Protein AF-A0A6P0RM78-F1 (afdb_monomer_lite)

Structure (mmCIF, N/CA/C/O backbone):
data_AF-A0A6P0RM78-F1
#
_entry.id   AF-A0A6P0RM78-F1
#
loop_
_atom_site.group_PDB
_atom_site.id
_atom_site.type_symbol
_atom_site.label_atom_id
_atom_site.label_alt_id
_atom_site.label_comp_id
_atom_site.label_asym_id
_atom_site.label_entity_id
_atom_site.label_seq_id
_atom_site.pdbx_PDB_ins_code
_atom_site.Cartn_x
_atom_site.Cartn_y
_atom_site.Cartn_z
_atom_site.occupancy
_atom_site.B_iso_or_equiv
_atom_site.auth_seq_id
_atom_site.auth_comp_id
_atom_site.auth_asym_id
_atom_site.auth_atom_id
_atom_site.pdbx_PDB_model_num
ATOM 1 N N . MET A 1 1 ? -11.265 -1.717 -7.297 1.00 62.12 1 MET A N 1
ATOM 2 C CA . MET A 1 1 ? -9.978 -2.345 -7.691 1.00 62.12 1 MET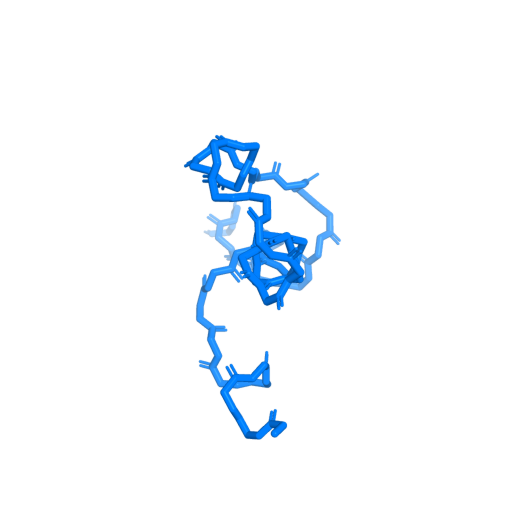 A CA 1
ATOM 3 C C . MET A 1 1 ? -9.029 -1.448 -8.487 1.00 62.12 1 MET A C 1
ATOM 5 O O . MET A 1 1 ? -7.829 -1.590 -8.296 1.00 62.12 1 MET A O 1
ATOM 9 N N . ASN A 1 2 ? -9.498 -0.499 -9.310 1.00 81.56 2 ASN A N 1
ATOM 10 C CA . ASN A 1 2 ? -8.612 0.352 -10.134 1.00 81.56 2 ASN A CA 1
ATOM 11 C C . ASN A 1 2 ? -7.543 1.125 -9.338 1.00 81.56 2 ASN A C 1
ATOM 13 O O . ASN A 1 2 ? -6.416 1.260 -9.801 1.00 81.56 2 ASN A O 1
ATOM 17 N N . GLN A 1 3 ? -7.865 1.559 -8.116 1.00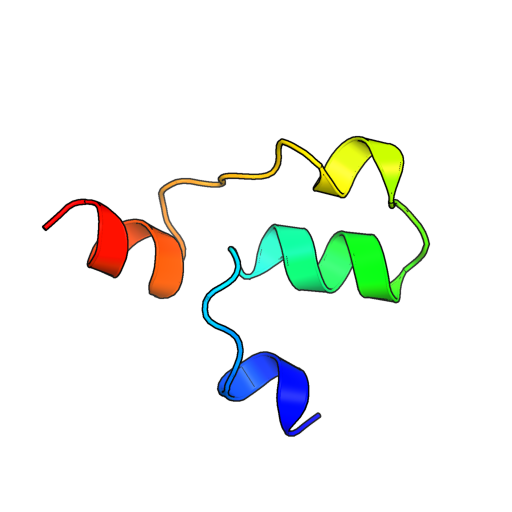 87.94 3 GLN A N 1
ATOM 18 C CA . GLN A 1 3 ? -6.935 2.284 -7.240 1.00 87.94 3 GLN A CA 1
ATOM 19 C C . GLN A 1 3 ? -5.736 1.439 -6.776 1.00 87.94 3 GLN A C 1
ATOM 21 O O . GLN A 1 3 ? -4.653 1.979 -6.568 1.00 87.94 3 GLN A O 1
ATOM 26 N N . TYR A 1 4 ? -5.898 0.117 -6.645 1.00 91.19 4 TYR A N 1
ATOM 27 C CA . TYR A 1 4 ? -4.809 -0.772 -6.229 1.00 91.19 4 TYR A CA 1
ATOM 28 C C . TYR A 1 4 ? -3.735 -0.903 -7.311 1.00 91.19 4 TYR A C 1
ATOM 30 O O . TYR A 1 4 ? -2.547 -0.965 -7.011 1.00 91.19 4 TYR A O 1
ATOM 38 N N . PHE A 1 5 ? -4.145 -0.939 -8.580 1.00 89.69 5 PHE A N 1
ATOM 39 C CA . PHE A 1 5 ? -3.213 -1.065 -9.699 1.00 89.69 5 PHE A CA 1
ATOM 40 C C . PHE A 1 5 ? -2.557 0.266 -10.078 1.00 89.69 5 PHE A C 1
ATOM 42 O O . PHE A 1 5 ? -1.432 0.256 -10.569 1.00 89.69 5 PHE A O 1
ATOM 49 N N . SER A 1 6 ? -3.225 1.401 -9.843 1.00 92.19 6 SER A N 1
ATOM 50 C CA . SER A 1 6 ? -2.715 2.729 -10.209 1.00 92.19 6 SER A CA 1
ATOM 51 C C . SER A 1 6 ? -1.938 3.444 -9.098 1.00 92.19 6 SER A C 1
ATOM 53 O O . SER A 1 6 ? -1.290 4.460 -9.358 1.00 92.19 6 SER A O 1
ATOM 55 N N . THR A 1 7 ? -1.983 2.946 -7.859 1.00 92.25 7 THR A N 1
ATOM 56 C CA . THR A 1 7 ? -1.282 3.583 -6.739 1.00 92.25 7 THR A CA 1
ATOM 57 C C . THR A 1 7 ? 0.238 3.525 -6.892 1.00 92.25 7 THR A C 1
ATOM 59 O O . THR A 1 7 ? 0.803 2.529 -7.339 1.00 92.25 7 THR A O 1
ATOM 62 N N . LYS A 1 8 ? 0.916 4.588 -6.442 1.00 93.31 8 LYS A N 1
ATOM 63 C CA . LYS A 1 8 ? 2.382 4.643 -6.277 1.00 93.31 8 LYS A CA 1
ATOM 64 C C . LYS A 1 8 ? 2.836 4.282 -4.853 1.00 93.31 8 LYS A C 1
ATOM 66 O O . LYS A 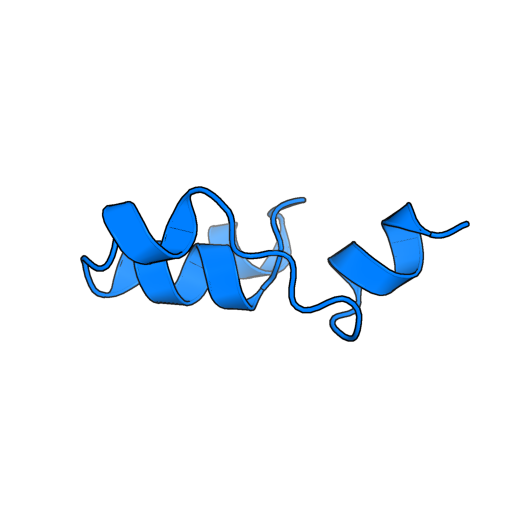1 8 ? 4.031 4.352 -4.546 1.00 93.31 8 LYS A O 1
ATOM 71 N N . LYS A 1 9 ? 1.893 3.949 -3.960 1.00 94.00 9 LYS A N 1
ATOM 72 C CA . LYS A 1 9 ? 2.183 3.470 -2.600 1.00 94.00 9 LYS A CA 1
ATOM 73 C C . LYS A 1 9 ? 2.777 2.060 -2.642 1.00 94.00 9 LYS A C 1
ATOM 75 O O . LYS A 1 9 ? 2.631 1.336 -3.627 1.00 94.00 9 LYS A O 1
ATOM 80 N N . CYS A 1 10 ? 3.432 1.653 -1.557 1.00 96.06 10 CYS A N 1
ATOM 81 C CA . CYS A 1 10 ? 3.773 0.247 -1.351 1.00 96.06 10 CYS A CA 1
ATOM 82 C C . CYS A 1 10 ? 2.492 -0.606 -1.437 1.00 96.06 10 CYS A C 1
ATOM 84 O O . CYS A 1 10 ? 1.455 -0.213 -0.903 1.00 96.06 10 CYS A O 1
ATOM 86 N N . ARG A 1 11 ? 2.540 -1.777 -2.090 1.00 96.69 11 ARG A N 1
ATOM 87 C CA . ARG A 1 11 ? 1.345 -2.634 -2.227 1.00 96.69 11 ARG A CA 1
ATOM 88 C C . ARG A 1 11 ? 0.762 -3.040 -0.877 1.00 96.69 11 ARG A C 1
ATOM 90 O O . ARG A 1 11 ? -0.451 -3.031 -0.710 1.00 96.69 11 ARG A O 1
ATOM 97 N N . TRP A 1 12 ? 1.626 -3.340 0.088 1.00 96.38 12 TRP A N 1
ATOM 98 C CA . TRP A 1 12 ? 1.216 -3.683 1.446 1.00 96.38 12 TRP A CA 1
ATOM 99 C C . TRP A 1 12 ? 0.624 -2.501 2.204 1.00 96.38 12 TRP A C 1
ATOM 101 O O . TRP A 1 12 ? -0.350 -2.682 2.920 1.00 96.38 12 TRP A O 1
ATOM 111 N N . GLN A 1 13 ? 1.147 -1.291 1.995 1.00 96.94 13 GLN A N 1
ATOM 112 C CA . GLN A 1 13 ? 0.560 -0.084 2.576 1.00 96.94 13 GLN A CA 1
ATOM 113 C C . GLN A 1 13 ? -0.897 0.087 2.130 1.00 96.94 13 GLN A C 1
ATOM 115 O O . GLN A 1 13 ? -1.765 0.314 2.961 1.00 96.94 13 GLN A O 1
ATOM 120 N N . PHE A 1 14 ? -1.178 -0.078 0.832 1.00 95.88 14 PHE A N 1
ATOM 121 C CA . PHE A 1 14 ? -2.548 0.006 0.318 1.00 95.88 14 PHE A CA 1
ATOM 122 C C . PHE A 1 14 ? -3.469 -1.038 0.959 1.00 95.88 14 PHE A C 1
ATOM 124 O O . PHE A 1 14 ? -4.599 -0.723 1.316 1.00 95.88 14 PHE A O 1
ATOM 131 N N . LEU A 1 15 ? -2.998 -2.284 1.085 1.00 95.81 15 LEU A N 1
ATOM 132 C CA . LEU A 1 15 ? -3.792 -3.355 1.687 1.00 95.81 15 LEU A CA 1
ATOM 133 C C . LEU A 1 15 ? -4.093 -3.052 3.157 1.00 95.81 15 LEU A C 1
ATOM 135 O O . LEU A 1 15 ? -5.250 -3.116 3.551 1.00 95.81 15 LEU A O 1
ATOM 139 N N . LEU A 1 16 ? -3.087 -2.658 3.940 1.00 96.75 16 LEU A N 1
ATOM 140 C CA . LEU A 1 16 ? -3.269 -2.288 5.345 1.00 96.75 16 LEU A CA 1
ATOM 141 C C . LEU A 1 16 ? -4.297 -1.159 5.503 1.00 96.75 16 LEU A C 1
ATOM 143 O O . LEU A 1 16 ? -5.227 -1.300 6.290 1.00 96.75 16 LEU A O 1
ATOM 147 N N . GLU A 1 17 ? -4.202 -0.097 4.696 1.00 95.81 17 GLU A N 1
ATOM 148 C CA . GLU A 1 17 ? -5.196 0.988 4.683 1.00 95.81 17 GLU A CA 1
ATOM 149 C C . GLU A 1 17 ? -6.606 0.476 4.337 1.00 95.81 17 GLU A C 1
ATOM 151 O O . GLU A 1 17 ? -7.573 0.846 4.999 1.00 95.81 17 GLU A O 1
ATOM 156 N N . ALA A 1 18 ? -6.737 -0.402 3.336 1.00 95.06 18 ALA A N 1
ATOM 157 C CA . ALA A 1 18 ? -8.028 -0.947 2.910 1.00 95.06 18 ALA A CA 1
ATOM 158 C C . ALA A 1 18 ? -8.703 -1.828 3.978 1.00 95.06 18 ALA A C 1
ATOM 160 O O . ALA A 1 18 ? -9.929 -1.914 4.007 1.00 95.06 18 ALA A O 1
ATOM 161 N N . PHE A 1 19 ? -7.915 -2.460 4.852 1.00 96.56 19 PHE A N 1
ATOM 162 C CA . PHE A 1 19 ? -8.403 -3.269 5.973 1.00 96.56 19 PHE A CA 1
ATOM 163 C C . PHE A 1 19 ? -8.491 -2.496 7.303 1.00 96.56 19 PHE A C 1
ATOM 165 O O . PHE A 1 19 ? -8.852 -3.084 8.317 1.00 96.56 19 PHE A O 1
ATOM 172 N N . GLY A 1 20 ? -8.198 -1.190 7.317 1.00 97.12 20 GLY A N 1
ATOM 173 C CA . GLY A 1 20 ? -8.327 -0.334 8.504 1.00 97.12 20 GLY A CA 1
ATOM 174 C C . GLY A 1 20 ? -7.081 -0.235 9.394 1.00 97.12 20 GLY A C 1
ATOM 175 O O . GLY A 1 20 ? -7.125 0.428 10.427 1.00 97.12 20 GLY A O 1
ATOM 176 N N . PHE A 1 21 ? -5.951 -0.815 8.986 1.00 97.19 21 PHE A N 1
ATOM 177 C CA . PHE A 1 21 ? -4.663 -0.762 9.693 1.00 97.19 21 PHE A CA 1
ATOM 178 C C . PHE A 1 21 ? -3.878 0.511 9.340 1.00 97.19 21 PHE A C 1
ATOM 180 O O . PHE A 1 21 ? -2.778 0.473 8.780 1.00 97.19 21 PHE A O 1
ATOM 187 N N . PHE A 1 22 ? -4.479 1.678 9.588 1.00 96.31 22 PHE A N 1
ATOM 188 C CA . PHE A 1 22 ? -3.900 2.958 9.170 1.00 96.31 22 PHE A CA 1
ATOM 189 C C . PHE A 1 22 ? -2.589 3.287 9.897 1.00 96.31 22 PHE A C 1
ATOM 191 O O . PHE A 1 22 ? -1.713 3.911 9.302 1.00 96.31 22 PHE A O 1
ATOM 198 N N . GLN A 1 23 ? -2.429 2.885 11.162 1.00 96.44 23 GLN A N 1
ATOM 199 C CA . GLN A 1 23 ? -1.217 3.175 11.938 1.00 96.44 23 GLN A CA 1
ATOM 200 C C . GLN A 1 23 ? -0.024 2.360 11.431 1.00 96.44 23 GLN A C 1
ATOM 202 O O . GLN A 1 23 ? 1.052 2.910 11.202 1.00 96.44 23 GLN A O 1
ATOM 207 N N . GLU A 1 24 ? -0.234 1.076 11.168 1.00 94.19 24 GLU A N 1
ATOM 208 C CA . GLU A 1 24 ? 0.758 0.159 10.613 1.00 94.19 24 GLU A CA 1
ATOM 209 C C . GLU A 1 24 ? 1.125 0.540 9.174 1.00 94.19 24 GLU A C 1
ATOM 211 O O . GLU A 1 24 ? 2.275 0.398 8.754 1.00 94.19 24 GLU A O 1
ATOM 216 N N . ALA A 1 25 ? 0.167 1.083 8.419 1.00 96.44 25 ALA A N 1
ATOM 217 C CA . ALA A 1 25 ? 0.385 1.523 7.050 1.00 96.44 25 ALA A CA 1
ATOM 218 C C . ALA A 1 25 ? 1.319 2.741 6.925 1.00 96.44 25 ALA A C 1
ATOM 220 O O . ALA A 1 25 ? 2.019 2.846 5.915 1.00 96.44 25 ALA A O 1
ATOM 221 N N . GLN A 1 26 ? 1.361 3.651 7.910 1.00 93.94 26 GLN A N 1
ATOM 222 C CA . GLN A 1 26 ? 2.067 4.943 7.796 1.00 93.94 26 GLN A CA 1
ATOM 223 C C . GLN A 1 26 ? 3.544 4.803 7.409 1.00 93.94 26 GLN A C 1
ATOM 225 O O . GLN A 1 26 ? 4.043 5.589 6.607 1.00 93.94 26 GLN A O 1
ATOM 230 N N . ASN A 1 27 ? 4.216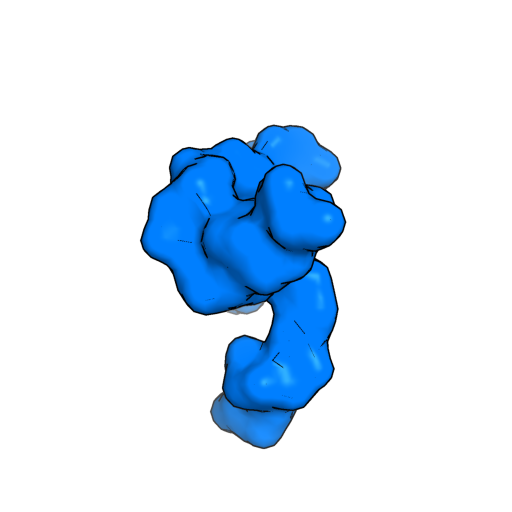 3.769 7.915 1.00 90.69 27 ASN A N 1
ATOM 231 C CA . ASN A 1 27 ? 5.634 3.514 7.655 1.00 90.69 27 ASN A CA 1
ATOM 2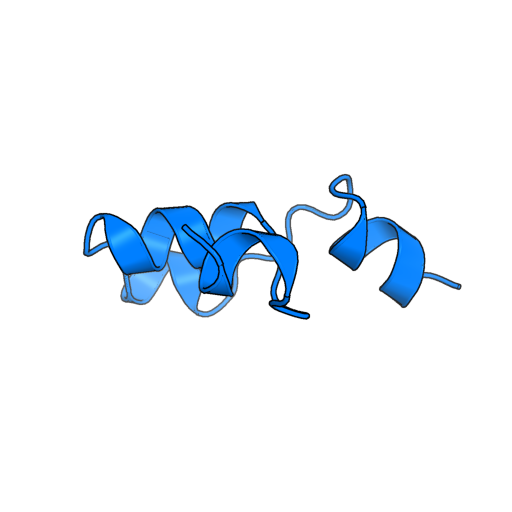32 C C . ASN A 1 27 ? 5.866 2.235 6.831 1.00 90.69 27 ASN A C 1
ATOM 234 O O . ASN A 1 27 ? 6.983 1.718 6.774 1.00 90.69 27 ASN A O 1
ATOM 238 N N . MET A 1 28 ? 4.824 1.706 6.177 1.00 95.06 28 MET A N 1
ATOM 239 C CA . MET A 1 28 ? 4.910 0.423 5.483 1.00 95.06 28 MET A CA 1
ATOM 240 C C . MET A 1 28 ? 5.621 0.538 4.129 1.00 95.06 28 MET A C 1
ATOM 242 O O . MET A 1 28 ? 5.018 0.792 3.084 1.00 95.06 28 MET A O 1
ATOM 246 N N . GLY A 1 29 ? 6.921 0.256 4.127 1.00 93.94 29 GLY A N 1
ATOM 247 C CA . GLY A 1 29 ? 7.750 0.124 2.931 1.00 93.94 29 GLY A CA 1
ATOM 248 C C . GLY A 1 29 ? 8.342 -1.276 2.816 1.00 93.94 29 GLY A C 1
ATOM 249 O O . GLY A 1 29 ? 9.471 -1.493 3.230 1.00 93.94 29 GLY A O 1
ATOM 250 N N . CYS A 1 30 ? 7.615 -2.224 2.212 1.00 95.00 30 CYS A N 1
ATOM 251 C CA . CYS A 1 30 ? 8.049 -3.629 2.188 1.00 95.00 30 CYS A CA 1
ATOM 252 C C . CYS A 1 30 ? 9.396 -3.851 1.473 1.00 95.00 30 CYS A C 1
ATOM 254 O O . CYS A 1 30 ? 10.111 -4.796 1.771 1.00 95.00 30 CYS A O 1
ATOM 256 N N . GLY A 1 31 ? 9.767 -2.990 0.521 1.00 95.19 31 GLY A N 1
ATOM 257 C CA . GLY A 1 31 ? 11.069 -3.049 -0.146 1.00 95.19 31 GLY A CA 1
ATOM 258 C C . GLY A 1 31 ? 11.187 -4.078 -1.278 1.00 95.19 31 GLY A C 1
ATOM 259 O O . GLY A 1 31 ? 12.187 -4.029 -1.997 1.00 95.19 31 GLY A O 1
ATOM 260 N N . TYR A 1 32 ? 10.188 -4.947 -1.467 1.00 95.69 32 TYR A N 1
ATOM 261 C CA . TYR A 1 32 ? 10.193 -6.029 -2.465 1.00 95.69 32 TYR A CA 1
ATOM 262 C C . TYR A 1 32 ? 8.965 -6.062 -3.395 1.00 95.69 32 TYR A C 1
ATOM 264 O O . TYR A 1 32 ? 8.939 -6.852 -4.331 1.00 95.69 32 TYR A O 1
ATOM 272 N N . CYS A 1 33 ? 7.947 -5.216 -3.195 1.00 95.44 33 CYS A N 1
ATOM 273 C CA . CYS A 1 33 ? 6.887 -5.060 -4.202 1.00 95.44 33 CYS A CA 1
ATOM 274 C C . CYS A 1 33 ? 7.375 -4.237 -5.405 1.00 95.44 33 CYS A C 1
ATOM 276 O O . CYS A 1 33 ? 8.315 -3.453 -5.284 1.00 95.44 33 CYS A O 1
ATOM 278 N N . ASP A 1 34 ? 6.703 -4.355 -6.547 1.00 95.06 34 ASP A N 1
ATOM 279 C CA . ASP A 1 34 ? 6.991 -3.608 -7.781 1.00 95.06 34 ASP A CA 1
ATOM 280 C C . ASP A 1 34 ? 7.147 -2.089 -7.575 1.00 95.06 34 ASP A C 1
ATOM 282 O O . ASP A 1 34 ? 8.111 -1.505 -8.065 1.00 95.06 34 ASP A O 1
ATOM 286 N N . ASN A 1 35 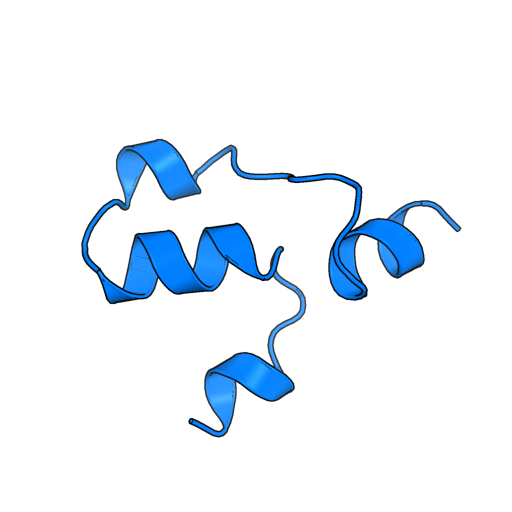? 6.265 -1.445 -6.806 1.00 95.56 35 ASN A N 1
ATOM 287 C CA . ASN A 1 35 ? 6.365 -0.013 -6.506 1.00 95.56 35 ASN A CA 1
ATOM 288 C C . ASN A 1 35 ? 7.586 0.321 -5.631 1.00 95.56 35 ASN A C 1
ATOM 290 O O . ASN A 1 35 ? 8.217 1.361 -5.822 1.00 95.56 35 ASN A O 1
ATOM 294 N N . CYS A 1 36 ? 7.955 -0.558 -4.693 1.00 95.69 36 CYS A N 1
ATOM 295 C CA . CYS A 1 36 ? 9.158 -0.391 -3.873 1.00 95.69 36 CYS A CA 1
ATOM 296 C C . CYS A 1 36 ? 10.439 -0.639 -4.677 1.00 95.69 36 CYS A C 1
ATOM 298 O O . CYS A 1 36 ? 11.407 0.095 -4.512 1.00 95.69 36 CYS A O 1
ATOM 300 N N . ILE A 1 37 ? 10.443 -1.640 -5.558 1.00 95.62 37 ILE A N 1
ATOM 301 C CA . ILE A 1 37 ? 11.576 -1.950 -6.437 1.00 95.62 37 ILE A CA 1
ATOM 302 C C . ILE A 1 37 ? 11.804 -0.800 -7.422 1.00 95.62 37 ILE A C 1
ATOM 304 O O . ILE A 1 37 ? 12.943 -0.383 -7.608 1.00 95.62 37 ILE A O 1
ATOM 308 N N . LYS A 1 38 ? 10.736 -0.239 -8.007 1.00 93.62 38 LYS A N 1
ATOM 309 C CA . LYS A 1 38 ? 10.830 0.935 -8.890 1.00 93.62 38 LYS A CA 1
ATOM 310 C C . LYS A 1 38 ? 11.419 2.159 -8.189 1.00 93.62 38 LYS A C 1
ATOM 312 O O . LYS A 1 38 ? 12.196 2.861 -8.811 1.00 93.62 38 LYS A O 1
ATOM 317 N N . LYS A 1 39 ? 11.075 2.403 -6.917 1.00 87.50 39 LYS A N 1
ATOM 318 C CA . LYS A 1 39 ? 11.591 3.541 -6.128 1.00 87.50 39 LYS A CA 1
ATOM 319 C C . LYS A 1 39 ? 13.066 3.427 -5.724 1.00 87.50 39 LYS A C 1
ATOM 321 O O . LYS A 1 39 ? 13.639 4.429 -5.321 1.00 87.50 39 LYS A O 1
ATOM 326 N N . LYS A 1 40 ? 13.652 2.224 -5.749 1.00 78.94 40 LYS A N 1
ATOM 327 C CA . LYS A 1 40 ? 15.073 1.998 -5.421 1.00 78.94 40 LYS A CA 1
ATOM 328 C C . LYS A 1 40 ? 16.021 2.296 -6.591 1.00 78.94 40 LYS A C 1
ATOM 330 O O . LYS A 1 40 ? 17.228 2.292 -6.378 1.00 78.94 40 LYS A O 1
ATOM 335 N N . LYS A 1 41 ? 15.484 2.462 -7.800 1.00 64.38 41 LYS A N 1
ATOM 336 C CA . LYS A 1 41 ? 16.224 2.845 -9.006 1.00 64.38 41 LYS A CA 1
ATOM 337 C C . LYS A 1 41 ? 16.186 4.354 -9.174 1.00 64.38 41 LYS A C 1
ATOM 339 O O . LYS A 1 41 ? 17.200 4.880 -9.669 1.00 64.38 41 LYS A O 1
#

Secondary structure (DSSP, 8-state):
-HHHHH--S-HHHHHHHHTT-HHHHTT---SSSHHHHHHT-

pLDDT: mean 92.32, std 7.63, range [62.12, 97.19]

Radius of gyration: 9.95 Å; chains: 1; bounding box: 26×11×22 Å

Foldseek 3Di:
DVCLVPDLADNVLVVCVVVPVPVCSPPDQPCPDPSNVVVVD

Sequence (41 aa):
MNQYFSTKKCRWQFLLEAFGFFQEAQNMGCGYCDNCIKKKK